Protein AF-A0A2Z6AJR2-F1 (afdb_monomer)

Radius of gyration: 16.43 Å; Cα contacts (8 Å, |Δi|>4): 212; chains: 1; bounding box: 36×35×49 Å

pLDDT: mean 73.87, std 18.94, range [30.7, 95.31]

Mean predicted aligned error: 10.28 Å

Secondary structure (DSSP, 8-state):
--HHHHHHHHHHHHHHTSTTS--EEEEE--TTS-HHHHHHHHHHHHT--EEEEEHHHH--SSTTHHHHHHHHHHHHHHHHTPEEEEE-THHHHHGGGT---THHHHHHHHHHHHHHH--S-EEEEES-SS-S-HHHHTT-SEEEE-----S--SS---------

Structure (mmCIF, N/CA/C/O backbone):
data_AF-A0A2Z6AJR2-F1
#
_entry.id   AF-A0A2Z6AJR2-F1
#
loop_
_atom_site.group_PDB
_atom_site.id
_atom_site.type_symbol
_atom_site.label_atom_id
_atom_site.label_alt_id
_atom_site.label_comp_id
_atom_site.label_asym_id
_atom_site.label_entity_id
_atom_site.label_seq_id
_atom_site.pdbx_PDB_ins_code
_atom_site.Cartn_x
_atom_site.Cartn_y
_atom_site.Cartn_z
_atom_site.occupancy
_atom_site.B_iso_or_equiv
_atom_site.auth_seq_id
_atom_site.auth_comp_id
_atom_site.auth_asym_id
_atom_site.auth_atom_id
_atom_site.pdbx_PDB_model_num
ATOM 1 N N . MET A 1 1 ? 1.714 4.380 29.163 1.00 38.84 1 MET A N 1
ATOM 2 C CA . MET A 1 1 ? 1.101 4.294 27.821 1.00 38.84 1 MET A CA 1
ATOM 3 C C . MET A 1 1 ? 1.910 5.236 26.947 1.00 38.84 1 MET A C 1
ATOM 5 O O . MET A 1 1 ? 1.979 6.413 27.267 1.00 38.84 1 MET A O 1
ATOM 9 N N . SER A 1 2 ? 2.724 4.691 26.041 1.00 32.66 2 SER A N 1
ATOM 10 C CA . SER A 1 2 ? 3.791 5.421 25.338 1.00 32.66 2 SER A CA 1
ATOM 11 C C . SER A 1 2 ? 3.238 6.471 24.375 1.00 32.66 2 SER A C 1
ATOM 13 O O . SER A 1 2 ? 2.212 6.237 23.756 1.00 32.66 2 SER A O 1
ATOM 15 N N . HIS A 1 3 ? 3.955 7.581 24.182 1.00 35.31 3 HIS A N 1
ATOM 16 C CA . HIS A 1 3 ? 3.585 8.666 23.258 1.00 35.31 3 HIS A CA 1
ATOM 17 C C . HIS A 1 3 ? 3.240 8.208 21.823 1.00 35.31 3 HIS A C 1
ATOM 19 O O . HIS A 1 3 ? 2.448 8.866 21.159 1.00 35.31 3 HIS A O 1
ATOM 25 N N . ALA A 1 4 ? 3.767 7.064 21.369 1.00 41.03 4 ALA A N 1
ATOM 26 C CA . ALA A 1 4 ? 3.423 6.467 20.077 1.00 41.03 4 ALA A CA 1
ATOM 27 C C . ALA A 1 4 ? 1.955 5.990 19.976 1.00 41.03 4 ALA A C 1
ATOM 29 O O . ALA A 1 4 ? 1.383 6.027 18.891 1.00 41.03 4 ALA A O 1
ATOM 30 N N . ASP A 1 5 ? 1.338 5.574 21.090 1.00 38.09 5 ASP A N 1
ATOM 31 C CA . ASP A 1 5 ? -0.076 5.159 21.138 1.00 38.09 5 ASP A CA 1
ATOM 32 C C . ASP A 1 5 ? -1.010 6.366 20.988 1.00 38.09 5 ASP A C 1
ATOM 34 O O . ASP A 1 5 ? -2.026 6.291 20.310 1.00 38.09 5 ASP A O 1
ATOM 38 N N . THR A 1 6 ? -0.651 7.506 21.586 1.00 43.31 6 THR A N 1
ATOM 39 C CA . THR A 1 6 ? -1.447 8.741 21.499 1.00 43.31 6 THR A CA 1
ATOM 40 C C . THR A 1 6 ? -1.429 9.331 20.088 1.00 43.31 6 THR A C 1
ATOM 42 O O . THR A 1 6 ? -2.447 9.843 19.628 1.00 43.31 6 THR A O 1
ATOM 45 N N . ASP A 1 7 ? -0.295 9.229 19.391 1.00 63.84 7 ASP A N 1
ATOM 46 C CA . ASP A 1 7 ? -0.159 9.665 17.997 1.00 63.84 7 ASP A CA 1
ATOM 47 C C . ASP A 1 7 ? -0.959 8.754 17.049 1.00 63.84 7 ASP A C 1
ATOM 49 O O . ASP A 1 7 ? -1.687 9.227 16.179 1.00 63.84 7 ASP A O 1
ATOM 53 N N . LEU A 1 8 ? -0.925 7.436 17.287 1.00 63.09 8 LEU A N 1
ATOM 54 C CA . LEU A 1 8 ? -1.751 6.475 16.557 1.00 63.09 8 LEU A CA 1
ATOM 55 C C . LEU A 1 8 ? -3.251 6.722 16.769 1.00 63.09 8 LEU A C 1
ATOM 57 O O . LEU A 1 8 ? -3.999 6.675 1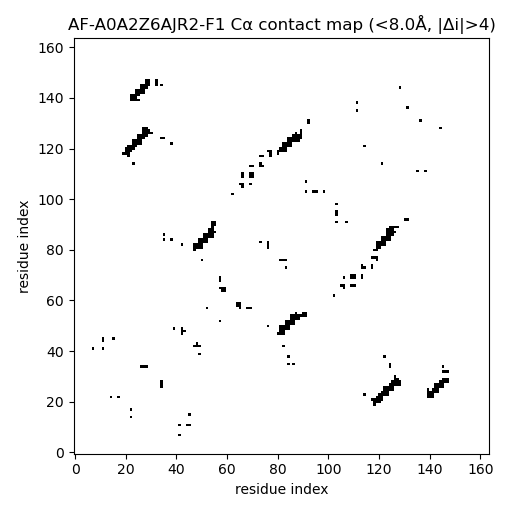5.798 1.00 63.09 8 LEU A O 1
ATOM 61 N N . GLU A 1 9 ? -3.692 6.979 18.001 1.00 63.09 9 GLU A N 1
ATOM 62 C CA . GLU A 1 9 ? -5.108 7.219 18.300 1.00 63.09 9 GLU A CA 1
ATOM 63 C C . GLU A 1 9 ? -5.603 8.490 17.596 1.00 63.09 9 GLU A C 1
ATOM 65 O O . GLU A 1 9 ? -6.628 8.475 16.916 1.00 63.09 9 GLU A O 1
ATOM 70 N N . ALA A 1 10 ? -4.823 9.574 17.660 1.00 68.50 10 ALA A N 1
ATOM 71 C CA . ALA A 1 10 ? -5.131 10.812 16.953 1.00 68.50 10 ALA A CA 1
ATOM 72 C C . ALA A 1 10 ? -5.122 10.628 15.425 1.00 68.50 10 ALA A C 1
ATOM 74 O O . ALA A 1 10 ? -5.982 11.172 14.730 1.00 68.50 10 ALA A O 1
ATOM 75 N N . LEU A 1 11 ? -4.176 9.851 14.887 1.00 71.19 11 LEU A N 1
ATOM 76 C CA . LEU A 1 11 ? -4.104 9.521 13.465 1.00 71.19 11 LEU A CA 1
ATOM 77 C C . LEU A 1 11 ? -5.323 8.713 13.019 1.00 71.19 11 LEU A C 1
ATOM 79 O O . LEU A 1 11 ? -5.973 9.086 12.045 1.00 71.19 11 LEU A O 1
ATOM 83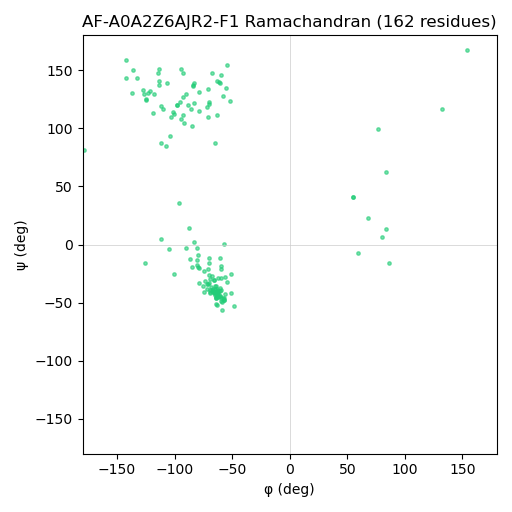 N N . ALA A 1 12 ? -5.642 7.636 13.738 1.00 68.75 12 ALA A N 1
ATOM 84 C CA . ALA A 1 12 ? -6.789 6.789 13.459 1.00 68.75 12 ALA A CA 1
ATOM 85 C C . ALA A 1 12 ? -8.067 7.627 13.479 1.00 68.75 12 ALA A C 1
ATOM 87 O O . ALA A 1 12 ? -8.808 7.619 12.508 1.00 68.75 12 ALA A O 1
ATOM 88 N N . GLN A 1 13 ? -8.261 8.457 14.505 1.00 68.75 13 GLN A N 1
ATOM 89 C CA . GLN A 1 13 ? -9.441 9.306 14.638 1.00 68.75 13 GLN A CA 1
ATOM 90 C C . GLN A 1 13 ? -9.554 10.359 13.522 1.00 68.75 13 GLN A C 1
ATOM 92 O O . GLN A 1 13 ? -10.650 10.622 13.029 1.00 68.75 13 GLN A O 1
ATOM 97 N N . ARG A 1 14 ? -8.431 10.922 13.052 1.00 68.62 14 ARG A N 1
ATOM 98 C CA . ARG A 1 14 ? -8.404 11.810 11.874 1.00 68.62 14 ARG A CA 1
ATOM 99 C C . ARG A 1 14 ? -8.760 11.078 10.583 1.00 68.62 14 ARG A C 1
ATOM 101 O O . ARG A 1 14 ? -9.447 11.651 9.742 1.00 68.62 14 ARG A O 1
ATOM 108 N N . LEU A 1 15 ? -8.299 9.840 10.431 1.00 70.81 15 LEU A N 1
ATOM 109 C CA . LEU A 1 15 ? -8.597 8.993 9.278 1.00 70.81 15 LEU A CA 1
ATOM 110 C C . LEU A 1 15 ? -10.056 8.516 9.278 1.00 70.81 15 LEU A C 1
ATOM 112 O O . LEU A 1 15 ? -10.661 8.448 8.212 1.00 70.81 15 LEU A O 1
ATOM 116 N N . SER A 1 16 ? -10.642 8.272 10.454 1.00 64.62 16 SER A N 1
ATOM 117 C CA . SER A 1 16 ? -12.057 7.912 10.624 1.00 64.62 16 SER A CA 1
ATOM 118 C C . SER A 1 16 ? -13.018 9.037 10.238 1.00 64.62 16 SER A C 1
ATOM 120 O O . SER A 1 16 ? -14.134 8.772 9.803 1.00 64.62 16 SER A O 1
ATOM 122 N N . CYS A 1 17 ? -12.604 10.295 10.413 1.00 57.19 17 CYS A N 1
ATOM 123 C CA . CYS A 1 17 ? -13.417 11.478 10.112 1.00 57.19 17 CYS A CA 1
ATOM 124 C C . CYS A 1 17 ? -13.237 11.996 8.674 1.00 57.19 17 CYS A C 1
ATOM 126 O O . CYS A 1 17 ? -13.886 12.975 8.300 1.00 57.19 17 CYS A O 1
ATOM 128 N N . ALA A 1 18 ? -12.347 11.391 7.878 1.00 58.50 18 ALA A N 1
ATOM 129 C CA . ALA A 1 18 ? -12.152 11.776 6.487 1.00 58.50 18 ALA A CA 1
ATOM 130 C C . ALA A 1 18 ? -13.390 11.366 5.665 1.00 58.50 18 ALA A C 1
ATOM 132 O O . ALA A 1 18 ? -13.766 10.191 5.668 1.00 58.50 18 ALA A O 1
ATOM 133 N N . PRO A 1 19 ? -14.051 12.315 4.981 1.00 47.84 19 PRO A N 1
ATOM 134 C CA . PRO A 1 19 ? -15.297 12.042 4.289 1.00 47.84 19 PRO A CA 1
ATOM 135 C C . PRO A 1 19 ? -15.005 11.166 3.061 1.00 47.84 19 PRO A C 1
ATOM 137 O O . PRO A 1 19 ? -14.409 11.619 2.092 1.00 47.84 19 PRO A O 1
ATOM 140 N N . GLU A 1 20 ? -15.437 9.906 3.126 1.00 49.94 20 GLU A N 1
ATOM 141 C CA . GLU A 1 20 ? -15.559 8.958 2.005 1.00 49.94 20 GLU A CA 1
ATOM 142 C C . GLU A 1 20 ? -14.283 8.183 1.586 1.00 49.94 20 GLU A C 1
ATOM 144 O O . GLU A 1 20 ? -13.809 8.233 0.456 1.00 49.94 20 GLU A O 1
ATOM 149 N N . HIS A 1 21 ? -13.779 7.381 2.535 1.00 56.53 21 HIS A N 1
ATOM 150 C CA . HIS A 1 21 ? -13.066 6.088 2.403 1.00 56.53 21 HIS A CA 1
ATOM 151 C C . HIS A 1 21 ? -11.756 5.964 1.597 1.00 56.53 21 HIS A C 1
ATOM 153 O O . HIS A 1 21 ? -11.123 4.918 1.694 1.00 56.53 21 HIS A O 1
ATOM 159 N N . GLY A 1 22 ? -11.277 6.975 0.874 1.00 70.06 22 GLY A N 1
ATOM 160 C CA . GLY A 1 22 ? -10.010 6.894 0.128 1.00 70.06 22 GLY A CA 1
ATOM 161 C C . GLY A 1 22 ? -8.881 7.716 0.750 1.00 70.06 22 GLY A C 1
ATOM 162 O O . GLY A 1 22 ? -8.650 8.847 0.330 1.00 70.06 22 GLY A O 1
ATOM 163 N N . TRP A 1 23 ? -8.150 7.178 1.730 1.00 84.50 23 TRP A N 1
ATOM 164 C CA . TRP A 1 23 ? -6.893 7.781 2.197 1.00 84.50 23 TRP A CA 1
ATOM 165 C C . TRP A 1 23 ? -5.708 6.874 1.896 1.00 84.50 23 TRP A C 1
ATOM 167 O O . TRP A 1 23 ? -5.820 5.649 1.909 1.00 84.50 23 TRP A O 1
ATOM 177 N N . SER A 1 24 ? -4.554 7.485 1.639 1.00 87.50 24 SER A N 1
ATOM 178 C CA . SER A 1 24 ? -3.315 6.766 1.355 1.00 87.50 24 SER A CA 1
ATOM 179 C C . SER A 1 24 ? -2.222 7.129 2.356 1.00 87.50 24 SER A C 1
ATOM 181 O O . SER A 1 24 ? -1.970 8.302 2.641 1.00 87.50 24 SER A O 1
ATOM 183 N N . LEU A 1 25 ? -1.557 6.111 2.893 1.00 88.38 25 LEU A N 1
ATOM 184 C CA . LEU A 1 25 ? -0.506 6.251 3.891 1.00 88.38 25 LEU A CA 1
ATOM 185 C C . LEU A 1 25 ? 0.772 5.562 3.416 1.00 88.38 25 LEU A C 1
ATOM 187 O O . LEU A 1 25 ? 0.787 4.371 3.113 1.00 88.38 25 LEU A O 1
ATOM 191 N N . LEU A 1 26 ? 1.868 6.311 3.393 1.00 87.81 26 LEU A N 1
ATOM 192 C CA . LEU A 1 26 ? 3.196 5.764 3.153 1.00 87.81 26 LEU A CA 1
ATOM 193 C C . LEU A 1 26 ? 3.924 5.549 4.481 1.00 87.81 26 LEU A C 1
ATOM 195 O O . LEU A 1 26 ? 4.194 6.509 5.205 1.00 87.81 26 LEU A O 1
ATOM 199 N N . LEU A 1 27 ? 4.297 4.303 4.763 1.00 88.38 27 LEU A N 1
ATOM 200 C CA . LEU A 1 27 ? 5.161 3.931 5.8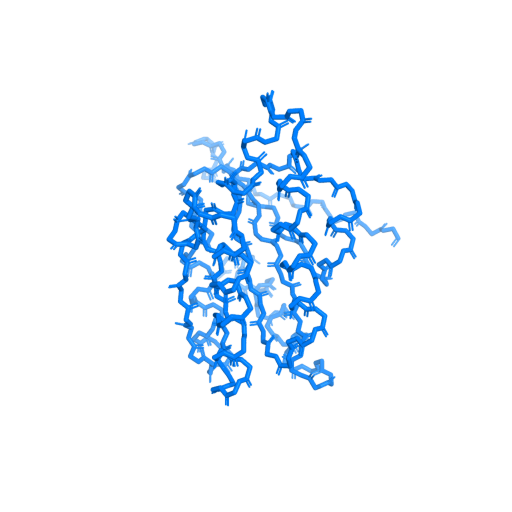80 1.00 88.38 27 LEU A CA 1
ATOM 201 C C . LEU A 1 27 ? 6.579 3.702 5.356 1.00 88.38 27 LEU A C 1
ATOM 203 O O . LEU A 1 27 ? 6.841 2.732 4.643 1.00 88.38 27 LEU A O 1
ATOM 207 N N . SER A 1 28 ? 7.515 4.568 5.723 1.00 86.12 28 SER A N 1
ATOM 208 C CA . SER A 1 28 ? 8.923 4.446 5.335 1.00 86.12 28 SER A CA 1
ATOM 209 C C . SER A 1 28 ? 9.799 4.165 6.553 1.00 86.12 28 SER A C 1
ATOM 211 O O . SER A 1 28 ? 9.448 4.535 7.665 1.00 86.12 28 SER A O 1
ATOM 213 N N . GLY A 1 29 ? 10.924 3.469 6.395 1.00 84.81 29 GLY A N 1
ATOM 214 C CA . GLY A 1 29 ? 11.866 3.244 7.501 1.00 84.81 29 GLY A CA 1
ATOM 215 C C . GLY A 1 29 ? 12.700 1.978 7.344 1.00 84.81 29 GLY A C 1
ATOM 216 O O . GLY A 1 29 ? 12.342 1.132 6.528 1.00 84.81 29 GLY A O 1
ATOM 217 N N . PRO A 1 30 ? 13.767 1.775 8.134 1.00 81.00 30 PRO A N 1
ATOM 218 C CA . PRO A 1 30 ? 14.598 0.572 8.056 1.00 81.00 30 PRO A CA 1
ATOM 219 C C . PRO A 1 30 ? 13.800 -0.732 8.196 1.00 81.00 30 PRO A C 1
ATOM 221 O O . PRO A 1 30 ? 12.721 -0.762 8.803 1.00 81.00 30 PRO A O 1
ATOM 224 N N . SER A 1 31 ? 14.326 -1.829 7.647 1.00 80.75 31 SER A N 1
ATOM 225 C CA . SER A 1 31 ? 13.728 -3.157 7.839 1.00 80.75 31 SER A CA 1
ATOM 226 C C . SER A 1 31 ? 13.683 -3.517 9.331 1.00 80.75 31 SER A C 1
ATOM 228 O O . SER A 1 31 ? 14.546 -3.106 10.104 1.00 80.75 31 SER A O 1
ATOM 230 N N . GLY A 1 32 ? 12.648 -4.246 9.755 1.00 78.56 32 GLY A N 1
ATOM 231 C CA . GLY A 1 32 ? 12.475 -4.650 11.157 1.00 78.56 32 GLY A CA 1
ATOM 232 C C . GLY A 1 32 ? 11.892 -3.587 12.101 1.00 78.56 32 GLY A C 1
ATOM 233 O O . GLY A 1 32 ? 11.790 -3.842 13.294 1.00 78.56 32 GLY A O 1
ATOM 234 N N . THR A 1 33 ? 11.455 -2.426 11.599 1.00 79.38 33 THR A N 1
ATOM 235 C CA . THR A 1 33 ? 10.812 -1.357 12.404 1.00 79.38 33 THR A CA 1
ATOM 236 C C . THR A 1 33 ? 9.309 -1.548 12.647 1.00 79.38 33 THR A C 1
ATOM 238 O O . THR A 1 33 ? 8.671 -0.707 13.270 1.00 79.38 33 THR A O 1
ATOM 241 N N . GLY A 1 34 ? 8.720 -2.648 12.165 1.00 84.69 34 GLY A N 1
ATOM 242 C CA . GLY A 1 34 ? 7.313 -2.974 12.419 1.00 84.69 34 GLY A CA 1
ATOM 243 C C . GLY A 1 34 ? 6.293 -2.306 11.490 1.00 84.69 34 GLY A C 1
ATOM 244 O O . GLY A 1 34 ? 5.107 -2.390 11.775 1.00 84.69 34 GLY A O 1
ATOM 245 N N . LYS A 1 35 ? 6.699 -1.708 10.360 1.00 88.19 35 LYS A N 1
ATOM 246 C CA . LYS A 1 35 ? 5.799 -1.040 9.387 1.00 88.19 35 LYS A CA 1
ATOM 247 C C . LYS A 1 35 ? 4.578 -1.883 8.994 1.00 88.19 35 LYS A C 1
ATOM 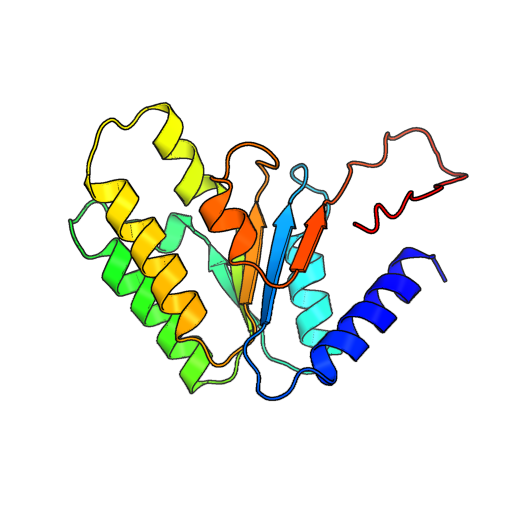249 O O . LYS A 1 35 ? 3.440 -1.447 9.133 1.00 88.19 35 LYS A O 1
ATOM 254 N N . SER A 1 36 ? 4.803 -3.122 8.563 1.00 89.50 36 SER A N 1
ATOM 255 C CA . SER A 1 36 ? 3.731 -4.030 8.134 1.00 89.50 36 SER A CA 1
ATOM 256 C C . SER A 1 36 ? 2.865 -4.505 9.309 1.00 89.50 36 SER A C 1
ATOM 258 O O . SER A 1 36 ? 1.701 -4.851 9.124 1.00 89.50 36 SER A O 1
ATOM 260 N N . ALA A 1 37 ? 3.411 -4.530 10.530 1.00 89.88 37 ALA A N 1
ATOM 261 C CA . ALA A 1 37 ? 2.642 -4.814 11.742 1.00 89.88 37 ALA A CA 1
ATOM 262 C C . ALA A 1 37 ? 1.775 -3.610 12.138 1.00 89.88 37 ALA A C 1
ATOM 264 O O . ALA A 1 37 ? 0.607 -3.787 12.468 1.00 89.88 37 ALA A O 1
ATOM 265 N N . TYR A 1 38 ? 2.314 -2.394 12.023 1.00 89.31 38 TYR A N 1
ATOM 266 C CA . TYR A 1 38 ? 1.594 -1.147 12.258 1.00 89.31 38 TYR A CA 1
ATOM 267 C C . TYR A 1 38 ? 0.406 -0.994 11.307 1.00 89.31 38 TYR A C 1
ATOM 269 O O . TYR A 1 38 ? -0.693 -0.701 11.757 1.00 89.31 38 TYR A O 1
ATOM 277 N N . ALA A 1 39 ? 0.588 -1.282 10.015 1.00 90.56 39 ALA A N 1
ATOM 278 C CA . ALA A 1 39 ? -0.499 -1.252 9.036 1.00 90.56 39 ALA A CA 1
ATOM 279 C C . ALA A 1 39 ? -1.660 -2.195 9.406 1.00 90.56 39 ALA A C 1
ATOM 281 O O . ALA A 1 39 ? -2.822 -1.795 9.387 1.00 90.56 39 ALA A O 1
ATOM 282 N N . ARG A 1 40 ? -1.345 -3.435 9.809 1.00 91.38 40 ARG A N 1
ATOM 283 C CA . ARG A 1 40 ? -2.355 -4.400 10.280 1.00 91.38 40 ARG A CA 1
ATOM 284 C C . ARG A 1 40 ? -3.024 -3.947 11.572 1.00 91.38 40 ARG A C 1
ATOM 286 O O . ARG A 1 40 ? -4.231 -4.097 11.723 1.00 91.38 40 ARG A O 1
ATOM 293 N N . HIS A 1 41 ? -2.243 -3.390 12.494 1.00 90.44 41 HIS A N 1
ATOM 294 C CA . HIS A 1 41 ? -2.766 -2.863 13.746 1.00 90.44 41 HIS A CA 1
ATOM 295 C C . HIS A 1 41 ? -3.722 -1.688 13.509 1.00 90.44 41 HIS A C 1
ATOM 297 O O . HIS A 1 41 ? -4.788 -1.645 14.116 1.00 90.44 41 HIS A O 1
ATOM 303 N N . LEU A 1 42 ? -3.389 -0.785 12.582 1.00 86.81 42 LEU A N 1
ATOM 304 C CA . LEU A 1 42 ? -4.252 0.323 12.182 1.00 86.81 42 LEU A CA 1
ATOM 305 C C . LEU A 1 42 ? -5.566 -0.182 11.569 1.00 86.81 42 LEU A C 1
ATOM 307 O O . LEU A 1 42 ? -6.625 0.285 11.974 1.00 86.81 42 LEU A O 1
ATOM 311 N N . GLY A 1 43 ? -5.521 -1.176 10.675 1.00 88.62 43 GLY A N 1
ATOM 312 C CA . GLY A 1 43 ? -6.737 -1.806 10.140 1.00 88.62 43 GLY A CA 1
ATOM 313 C C . GLY A 1 43 ? -7.630 -2.389 11.238 1.00 88.62 43 GLY A C 1
ATOM 314 O O . GLY A 1 43 ? -8.817 -2.078 11.301 1.00 88.62 43 GLY A O 1
ATOM 315 N N . ALA A 1 44 ? -7.043 -3.124 12.189 1.00 88.88 44 ALA A N 1
ATOM 316 C CA . ALA A 1 44 ? -7.776 -3.655 13.339 1.00 88.88 44 ALA A CA 1
ATOM 317 C C . ALA A 1 44 ? -8.408 -2.551 14.208 1.00 88.88 44 ALA A C 1
ATOM 319 O O . ALA A 1 44 ? -9.519 -2.724 14.704 1.00 88.88 44 ALA A O 1
ATOM 320 N N . ARG A 1 45 ? -7.731 -1.406 14.385 1.00 86.75 45 ARG A N 1
ATOM 321 C CA . ARG A 1 45 ? -8.280 -0.264 15.137 1.00 86.75 45 ARG A CA 1
ATOM 322 C C . ARG A 1 45 ? -9.396 0.467 14.416 1.00 86.75 45 ARG A C 1
ATOM 324 O O . ARG A 1 45 ? -10.325 0.922 15.072 1.00 86.75 45 ARG A O 1
ATOM 331 N N . LEU A 1 46 ? -9.320 0.545 13.096 1.00 85.69 46 LEU A N 1
ATOM 332 C CA . LEU A 1 46 ? -10.372 1.125 12.269 1.00 85.69 46 LEU A CA 1
ATOM 333 C C . LEU A 1 46 ? -11.528 0.144 12.011 1.00 85.69 46 LEU A C 1
ATOM 335 O O . LEU A 1 46 ? -12.510 0.537 11.392 1.00 85.69 46 LEU A O 1
ATOM 339 N N . ALA A 1 47 ? -11.427 -1.101 12.496 1.00 88.38 47 ALA A N 1
ATOM 340 C CA . ALA A 1 47 ? -12.356 -2.193 12.209 1.00 88.38 47 ALA A CA 1
ATOM 341 C C . ALA A 1 47 ? -12.529 -2.454 10.698 1.00 88.38 47 ALA A C 1
ATOM 343 O O . ALA A 1 47 ? -13.633 -2.706 10.222 1.00 88.38 47 ALA A O 1
ATOM 344 N N . ILE A 1 48 ? -11.421 -2.389 9.950 1.00 89.06 48 ILE A N 1
ATOM 345 C CA . ILE A 1 48 ? -11.362 -2.632 8.504 1.00 89.06 48 ILE A CA 1
ATOM 346 C C . ILE A 1 48 ? -10.459 -3.838 8.251 1.00 89.06 48 ILE A C 1
ATOM 348 O O . ILE A 1 48 ? -9.321 -3.884 8.730 1.00 89.06 48 ILE A O 1
ATOM 352 N N . ASP A 1 49 ? -10.949 -4.797 7.469 1.00 92.62 49 ASP A N 1
ATOM 353 C CA . ASP A 1 49 ? -10.156 -5.952 7.052 1.00 92.62 49 ASP A CA 1
ATOM 354 C C . ASP A 1 49 ? -8.963 -5.518 6.194 1.00 92.62 49 ASP A C 1
ATOM 356 O O . ASP A 1 49 ? -9.062 -4.610 5.368 1.00 92.62 49 ASP A O 1
ATOM 360 N N . VAL A 1 50 ? -7.816 -6.172 6.395 1.00 94.00 50 VAL A N 1
ATOM 361 C CA . VAL A 1 50 ? -6.558 -5.821 5.724 1.00 94.00 50 VAL A CA 1
ATOM 362 C C . VAL A 1 50 ? -6.180 -6.894 4.719 1.00 94.00 50 VAL A C 1
ATOM 364 O O . VAL A 1 50 ? -5.836 -8.017 5.093 1.00 94.00 50 VAL A O 1
ATOM 367 N N . GLU A 1 51 ? -6.149 -6.517 3.448 1.00 95.31 51 GLU A N 1
ATOM 368 C CA . GLU A 1 51 ? -5.610 -7.340 2.377 1.00 95.31 51 GLU A CA 1
ATOM 369 C C . GLU A 1 51 ? -4.143 -6.966 2.141 1.00 95.31 51 GLU A C 1
ATOM 371 O O . GLU A 1 51 ? -3.824 -5.889 1.640 1.00 95.31 51 GLU A O 1
ATOM 376 N N . ALA A 1 52 ? -3.227 -7.852 2.536 1.00 94.44 52 ALA A N 1
ATOM 377 C CA . ALA A 1 52 ? -1.796 -7.634 2.368 1.00 94.44 52 ALA A CA 1
ATOM 378 C C . ALA A 1 52 ? -1.285 -8.287 1.079 1.00 94.44 52 ALA A C 1
ATOM 380 O O . ALA A 1 52 ? -1.381 -9.502 0.914 1.00 94.44 52 ALA A O 1
ATOM 381 N N . VAL A 1 53 ? -0.675 -7.486 0.211 1.00 94.19 53 VAL A N 1
ATOM 382 C CA . VAL A 1 53 ? -0.059 -7.908 -1.049 1.00 94.19 53 VAL A CA 1
ATOM 383 C C . VAL A 1 53 ? 1.400 -7.471 -1.039 1.00 94.19 53 VAL A C 1
ATOM 385 O O . VAL A 1 53 ? 1.693 -6.312 -0.746 1.00 94.19 53 VAL A O 1
ATOM 388 N N . ARG A 1 54 ? 2.342 -8.367 -1.353 1.00 91.25 54 ARG A N 1
ATOM 389 C CA . ARG A 1 54 ? 3.742 -7.953 -1.512 1.00 91.25 54 ARG A CA 1
ATOM 390 C C . ARG A 1 54 ? 3.947 -7.413 -2.918 1.00 91.25 54 ARG A C 1
ATOM 392 O O . ARG A 1 54 ? 3.486 -8.013 -3.885 1.00 91.25 54 ARG A O 1
ATOM 399 N N . ALA A 1 55 ? 4.710 -6.335 -3.050 1.00 87.12 55 ALA A N 1
ATOM 400 C CA . ALA A 1 55 ? 5.036 -5.737 -4.343 1.00 87.12 55 ALA A CA 1
ATOM 401 C C . ALA A 1 55 ? 5.590 -6.755 -5.355 1.00 87.12 55 ALA A C 1
ATOM 403 O O . ALA A 1 55 ? 5.170 -6.784 -6.508 1.00 87.12 55 ALA A O 1
ATOM 404 N N . ARG A 1 56 ? 6.472 -7.655 -4.901 1.00 86.62 56 ARG A N 1
ATOM 405 C CA . ARG A 1 56 ? 7.047 -8.727 -5.728 1.00 86.62 56 ARG A CA 1
ATOM 406 C C . ARG A 1 56 ? 6.019 -9.699 -6.314 1.00 86.62 56 ARG A C 1
ATOM 408 O O . ARG A 1 56 ? 6.273 -10.254 -7.374 1.00 86.62 56 ARG A O 1
ATOM 415 N N . ASP A 1 57 ? 4.880 -9.901 -5.650 1.00 89.50 57 ASP A N 1
ATOM 416 C CA . ASP A 1 57 ? 3.847 -10.844 -6.099 1.00 89.50 57 ASP A CA 1
ATOM 417 C C . ASP A 1 57 ? 3.075 -10.277 -7.305 1.00 89.50 57 ASP A C 1
ATOM 419 O O . ASP A 1 57 ? 2.505 -11.008 -8.119 1.00 89.50 57 ASP A O 1
ATOM 423 N N . LEU A 1 58 ? 3.087 -8.950 -7.443 1.00 88.12 58 LEU A N 1
ATOM 424 C CA . LEU A 1 58 ? 2.468 -8.232 -8.550 1.00 88.12 58 LEU A CA 1
ATOM 425 C C . LEU A 1 58 ? 3.383 -8.144 -9.775 1.00 88.12 58 LEU A C 1
ATOM 427 O O . LEU A 1 58 ? 2.876 -7.936 -10.872 1.00 88.12 58 LEU A O 1
ATOM 431 N N . LEU A 1 59 ? 4.696 -8.336 -9.617 1.00 85.00 59 LEU A N 1
ATOM 432 C CA . LEU A 1 59 ? 5.650 -8.294 -10.723 1.00 85.00 59 LEU A CA 1
ATOM 433 C C . LEU A 1 59 ? 5.499 -9.522 -11.631 1.00 85.00 59 LEU A C 1
ATOM 435 O O . LEU A 1 59 ? 5.434 -10.667 -11.176 1.00 85.00 59 LEU A O 1
ATOM 439 N N . SER A 1 60 ? 5.483 -9.273 -12.937 1.00 83.69 60 SER A N 1
ATOM 440 C CA . SER A 1 60 ? 5.523 -10.292 -13.981 1.00 83.69 60 SER A CA 1
ATOM 441 C C . SER A 1 60 ? 6.558 -9.928 -15.053 1.00 83.69 60 SER A C 1
ATOM 443 O O . SER A 1 60 ? 6.678 -8.752 -15.403 1.00 83.69 60 SER A O 1
ATOM 445 N N . PRO A 1 61 ? 7.281 -10.917 -15.617 1.00 78.06 61 PRO A N 1
ATOM 446 C CA . PRO A 1 61 ? 8.152 -10.701 -16.773 1.00 78.06 61 PRO A CA 1
ATOM 447 C C . PRO A 1 61 ? 7.380 -10.421 -18.075 1.00 78.06 61 PRO A C 1
ATOM 449 O O . PRO A 1 61 ? 7.991 -10.041 -19.073 1.00 78.06 61 PRO A O 1
ATOM 452 N N . TYR A 1 62 ? 6.059 -10.624 -18.100 1.00 79.44 62 TYR A N 1
ATOM 453 C CA . TYR A 1 62 ? 5.226 -10.379 -19.275 1.00 79.44 62 TYR A CA 1
ATOM 454 C C . TYR A 1 62 ? 4.688 -8.943 -19.282 1.00 79.44 62 TYR A C 1
ATOM 456 O O . TYR A 1 62 ? 4.103 -8.469 -18.307 1.00 79.44 62 TYR A O 1
ATOM 464 N N . VAL A 1 63 ? 4.867 -8.256 -20.414 1.00 75.56 63 VAL A N 1
ATOM 465 C CA . VAL A 1 63 ? 4.429 -6.865 -20.612 1.00 75.56 63 VAL A CA 1
ATOM 466 C C . VAL A 1 63 ? 2.918 -6.740 -20.386 1.00 75.56 63 VAL A C 1
ATOM 468 O O . VAL A 1 63 ? 2.141 -7.472 -20.997 1.00 75.56 63 VAL A O 1
ATOM 471 N N . GLY A 1 64 ? 2.499 -5.799 -19.535 1.00 82.31 64 GLY A N 1
ATOM 472 C CA . GLY A 1 64 ? 1.090 -5.516 -19.244 1.00 82.31 64 GLY A CA 1
ATOM 473 C C . GLY A 1 64 ? 0.473 -6.377 -18.137 1.00 82.31 64 GLY A C 1
ATOM 474 O O . GLY A 1 64 ? -0.583 -6.027 -17.607 1.00 82.31 64 GLY A O 1
ATOM 475 N N . GLU A 1 65 ? 1.099 -7.496 -17.758 1.00 88.38 65 GLU A N 1
ATOM 476 C CA . GLU A 1 65 ? 0.549 -8.368 -16.716 1.00 88.38 65 GLU A CA 1
ATOM 477 C C . GLU A 1 65 ? 0.742 -7.768 -15.317 1.00 88.38 65 GLU A C 1
ATOM 479 O O . GLU A 1 65 ? -0.150 -7.874 -14.476 1.00 88.38 65 GLU A O 1
ATOM 484 N N . THR A 1 66 ? 1.864 -7.083 -15.076 1.00 88.44 66 THR A N 1
ATOM 485 C CA . THR A 1 66 ? 2.111 -6.360 -13.818 1.00 88.44 66 THR A CA 1
ATOM 486 C C . THR A 1 66 ? 1.044 -5.290 -13.589 1.00 88.44 66 THR A C 1
ATOM 488 O O . THR A 1 66 ? 0.429 -5.238 -12.524 1.00 88.44 66 THR A O 1
ATOM 491 N N . GLU A 1 67 ? 0.758 -4.473 -14.604 1.00 89.75 67 GLU A N 1
ATOM 492 C CA . GLU A 1 67 ? -0.283 -3.446 -14.563 1.00 89.75 67 GLU A CA 1
ATOM 493 C C . GLU A 1 67 ? -1.668 -4.057 -14.311 1.00 89.75 67 GLU A C 1
ATOM 495 O O . GLU A 1 67 ? -2.408 -3.582 -13.448 1.00 89.75 67 GLU A O 1
ATOM 500 N N . ALA A 1 68 ? -1.999 -5.156 -14.996 1.00 91.62 68 ALA A N 1
ATOM 501 C CA . ALA A 1 68 ? -3.261 -5.862 -14.791 1.00 91.62 68 ALA A CA 1
ATOM 502 C C . ALA A 1 68 ? -3.399 -6.411 -13.360 1.00 91.62 68 ALA A C 1
ATOM 504 O O . ALA A 1 68 ? -4.473 -6.310 -12.762 1.00 91.62 68 ALA A O 1
ATOM 505 N N . ARG A 1 69 ? -2.321 -6.959 -12.783 1.00 94.00 69 ARG A N 1
ATOM 506 C CA . ARG A 1 69 ? -2.302 -7.456 -11.397 1.00 94.00 69 ARG A CA 1
ATOM 507 C C . ARG A 1 69 ? -2.470 -6.328 -10.383 1.00 94.00 69 ARG A C 1
ATOM 509 O O . ARG A 1 69 ? -3.233 -6.496 -9.432 1.00 94.00 69 ARG A O 1
ATOM 516 N N . ILE A 1 70 ? -1.809 -5.186 -10.594 1.00 91.88 70 ILE A N 1
ATOM 517 C CA . ILE A 1 70 ? -1.980 -3.982 -9.764 1.00 91.88 70 ILE A CA 1
ATOM 518 C C . ILE A 1 70 ? -3.447 -3.547 -9.804 1.00 91.88 70 ILE A C 1
ATOM 520 O O . ILE A 1 70 ? -4.104 -3.509 -8.765 1.00 91.88 70 ILE A O 1
ATOM 524 N N . SER A 1 71 ? -3.986 -3.310 -11.000 1.00 92.94 71 SER A N 1
ATOM 525 C CA . SER A 1 71 ? -5.371 -2.871 -11.182 1.00 92.94 71 SER A CA 1
ATOM 526 C C . SER A 1 71 ? -6.372 -3.837 -10.532 1.00 92.94 71 SER A C 1
ATOM 528 O O . SER A 1 71 ? -7.286 -3.422 -9.818 1.00 92.94 71 SER A O 1
ATOM 530 N N . ALA A 1 72 ? -6.162 -5.149 -10.691 1.00 94.06 72 ALA A N 1
ATOM 531 C CA . ALA A 1 72 ? -7.011 -6.174 -10.094 1.00 94.06 72 ALA A CA 1
ATOM 532 C C . ALA A 1 72 ? -6.972 -6.178 -8.557 1.00 94.06 72 ALA A C 1
ATOM 534 O O . ALA A 1 72 ? -8.026 -6.322 -7.937 1.00 94.06 72 ALA A O 1
ATOM 535 N N . ALA A 1 73 ? -5.796 -6.009 -7.942 1.00 94.00 73 ALA A N 1
ATOM 536 C CA . ALA A 1 73 ? -5.659 -5.954 -6.485 1.00 94.00 73 ALA A CA 1
ATOM 537 C C . ALA A 1 73 ? -6.380 -4.732 -5.895 1.00 94.00 73 ALA A C 1
ATOM 539 O O . ALA A 1 73 ? -7.158 -4.863 -4.949 1.00 94.00 73 ALA A O 1
ATOM 540 N N . PHE A 1 74 ? -6.190 -3.557 -6.504 1.00 93.62 74 PHE A N 1
ATOM 541 C CA . PHE A 1 74 ? -6.868 -2.328 -6.090 1.00 93.62 74 PHE A CA 1
ATOM 542 C C . PHE A 1 74 ? -8.383 -2.426 -6.272 1.00 93.62 74 PHE A C 1
ATOM 544 O O . PHE A 1 74 ? -9.132 -2.110 -5.349 1.00 93.62 74 PHE A O 1
ATOM 551 N N . ARG A 1 75 ? -8.845 -2.921 -7.426 1.00 92.56 75 ARG A N 1
ATOM 552 C CA . ARG A 1 75 ? -10.274 -3.121 -7.687 1.00 92.56 75 ARG A CA 1
ATOM 553 C C . ARG A 1 75 ? -10.901 -4.077 -6.674 1.00 92.56 75 ARG A C 1
ATOM 555 O O . ARG A 1 75 ? -11.947 -3.755 -6.126 1.00 92.56 75 ARG A O 1
ATOM 562 N N . ARG A 1 76 ? -10.249 -5.211 -6.386 1.00 93.69 76 ARG A N 1
ATOM 563 C CA . ARG A 1 76 ? -10.725 -6.186 -5.393 1.00 93.69 76 ARG A CA 1
ATOM 564 C C . ARG A 1 76 ? -10.902 -5.546 -4.015 1.00 93.69 76 ARG A C 1
ATOM 566 O O . ARG A 1 76 ? -11.957 -5.712 -3.415 1.00 93.69 76 ARG A O 1
ATOM 573 N N . CYS A 1 77 ? -9.913 -4.784 -3.548 1.00 92.56 77 CYS A N 1
ATOM 574 C CA . CYS A 1 77 ? -10.005 -4.096 -2.259 1.00 92.56 77 CYS A CA 1
ATOM 575 C C . CYS A 1 77 ? -11.076 -3.000 -2.252 1.00 92.56 77 CYS A C 1
ATOM 577 O O . CYS A 1 77 ? -11.815 -2.870 -1.281 1.00 92.56 77 CYS A O 1
ATOM 579 N N . GLY A 1 78 ? -11.196 -2.238 -3.343 1.00 89.81 78 GLY A N 1
ATOM 580 C CA . GLY A 1 78 ? -12.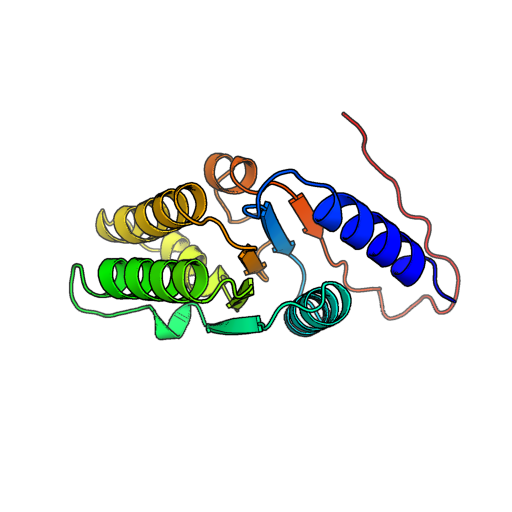228 -1.212 -3.491 1.00 89.81 78 GLY A CA 1
ATOM 581 C C . GLY A 1 78 ? -13.647 -1.786 -3.487 1.00 89.81 78 GLY A C 1
ATOM 582 O O . GLY A 1 78 ? -14.532 -1.211 -2.862 1.00 89.81 78 GLY A O 1
ATOM 583 N N . GLU A 1 79 ? -13.860 -2.931 -4.140 1.00 90.94 79 GLU A N 1
ATOM 584 C CA . GLU A 1 79 ? -15.143 -3.649 -4.149 1.00 90.94 79 GLU A CA 1
ATOM 585 C C . GLU A 1 79 ? -15.467 -4.269 -2.784 1.00 90.94 79 GLU A C 1
ATOM 587 O O . GLU A 1 79 ? -16.619 -4.241 -2.355 1.00 90.94 79 GLU A O 1
ATOM 592 N N . ALA A 1 80 ? -14.461 -4.812 -2.095 1.00 90.44 80 ALA A N 1
ATOM 593 C CA . ALA A 1 80 ? -14.624 -5.431 -0.782 1.00 90.44 80 ALA A CA 1
ATOM 594 C C . ALA A 1 80 ? -14.664 -4.416 0.378 1.00 90.44 80 ALA A C 1
ATOM 596 O O . ALA A 1 80 ? -15.032 -4.782 1.492 1.00 90.44 80 ALA A O 1
ATOM 597 N N . GLY A 1 81 ? -14.283 -3.156 0.141 1.00 89.06 81 GLY A N 1
ATOM 598 C CA . GLY A 1 81 ? -14.156 -2.134 1.185 1.00 89.06 81 GLY A CA 1
ATOM 599 C C . GLY A 1 81 ? -13.007 -2.401 2.165 1.00 89.06 81 GLY A C 1
ATOM 600 O O . GLY A 1 81 ? -13.042 -1.928 3.299 1.00 89.06 81 GLY A O 1
ATOM 601 N N . THR A 1 82 ? -12.002 -3.174 1.752 1.00 92.12 82 THR A N 1
ATOM 602 C CA . THR A 1 82 ? -10.878 -3.584 2.601 1.00 92.12 82 THR A CA 1
ATOM 603 C C . THR A 1 82 ? -9.688 -2.649 2.444 1.00 92.12 82 THR A C 1
ATOM 605 O O . THR A 1 82 ? -9.441 -2.093 1.372 1.00 92.12 82 THR A O 1
ATOM 608 N N . LEU A 1 83 ? -8.895 -2.517 3.504 1.00 92.81 83 LEU A N 1
ATOM 609 C CA . LEU A 1 83 ? -7.633 -1.794 3.466 1.00 92.81 83 LEU A CA 1
ATOM 610 C C . LEU A 1 83 ? -6.622 -2.585 2.637 1.00 92.81 83 LEU A C 1
ATOM 612 O O . LEU A 1 83 ? -6.271 -3.712 2.990 1.00 92.81 83 LEU A O 1
ATOM 616 N N . LEU A 1 84 ? -6.107 -1.976 1.571 1.00 94.81 84 LEU A N 1
ATOM 617 C CA . LEU A 1 84 ? -5.027 -2.553 0.778 1.00 94.81 84 LEU A CA 1
ATOM 618 C C . LEU A 1 84 ? -3.678 -2.195 1.407 1.00 94.81 84 LEU A C 1
ATOM 620 O O . LEU A 1 84 ? -3.295 -1.027 1.460 1.00 94.81 84 LEU A O 1
ATOM 624 N N . LEU A 1 85 ? -2.938 -3.206 1.853 1.00 95.00 85 LEU A N 1
ATOM 625 C CA . LEU A 1 85 ? -1.560 -3.078 2.314 1.00 95.00 85 LEU A CA 1
ATOM 626 C C . LEU A 1 85 ? -0.606 -3.586 1.232 1.00 95.00 85 LEU A C 1
ATOM 628 O O . LEU A 1 85 ? -0.497 -4.789 1.012 1.00 95.00 85 LEU A O 1
ATOM 632 N N . LEU A 1 86 ? 0.137 -2.673 0.613 1.00 93.19 86 LEU A N 1
ATOM 633 C CA . LEU A 1 86 ? 1.230 -2.987 -0.294 1.00 93.19 86 LEU A CA 1
ATOM 634 C C . LEU A 1 86 ? 2.559 -3.047 0.467 1.00 93.19 86 LEU A C 1
ATOM 636 O O . LEU A 1 86 ? 3.123 -2.020 0.850 1.00 93.19 86 LEU A O 1
ATOM 640 N N . ASP A 1 87 ? 3.056 -4.256 0.699 1.00 90.69 87 ASP A N 1
ATOM 641 C CA . ASP A 1 87 ? 4.279 -4.497 1.464 1.00 90.69 87 ASP A CA 1
ATOM 642 C C . ASP A 1 87 ? 5.514 -4.569 0.552 1.00 90.69 87 ASP A C 1
ATOM 644 O O . ASP A 1 87 ? 5.428 -5.044 -0.583 1.00 90.69 87 ASP A O 1
ATOM 648 N N . GLU A 1 88 ? 6.673 -4.135 1.055 1.00 87.06 88 GLU A N 1
ATOM 649 C CA . GLU A 1 88 ? 7.952 -4.142 0.319 1.00 87.06 88 GLU A CA 1
ATOM 650 C C . GLU A 1 88 ? 7.877 -3.395 -1.028 1.00 87.06 88 GLU A C 1
ATOM 652 O O . GLU A 1 88 ? 8.445 -3.832 -2.035 1.00 87.06 88 GLU A O 1
ATOM 657 N N . ALA A 1 89 ? 7.187 -2.246 -1.063 1.00 84.12 89 ALA A N 1
ATOM 658 C CA . ALA A 1 89 ? 7.041 -1.416 -2.263 1.00 84.12 89 ALA A CA 1
ATOM 659 C C . ALA A 1 89 ? 8.386 -0.908 -2.812 1.00 84.12 89 ALA A C 1
ATOM 661 O O . ALA A 1 89 ? 8.454 -0.442 -3.948 1.00 84.12 89 ALA A O 1
ATOM 662 N N . ASP A 1 90 ? 9.477 -1.058 -2.053 1.00 77.94 90 ASP A N 1
ATOM 663 C CA . ASP A 1 90 ? 10.828 -0.896 -2.570 1.00 77.94 90 ASP A CA 1
ATOM 664 C C . ASP A 1 90 ? 11.121 -1.803 -3.768 1.00 77.94 90 ASP A C 1
ATOM 666 O O . ASP A 1 90 ? 11.864 -1.368 -4.634 1.00 77.94 90 ASP A O 1
ATOM 670 N N . SER A 1 91 ? 10.488 -2.972 -3.913 1.00 73.75 91 SER A N 1
ATOM 671 C CA . SER A 1 91 ? 10.669 -3.830 -5.099 1.00 73.75 91 SER A CA 1
ATOM 672 C C . SER A 1 91 ? 10.204 -3.161 -6.401 1.00 73.75 91 SER A C 1
ATOM 674 O O . SER A 1 91 ? 10.777 -3.421 -7.452 1.00 73.75 91 SER A O 1
ATOM 676 N N . PHE A 1 92 ? 9.226 -2.248 -6.340 1.00 70.62 92 PHE A N 1
ATOM 677 C CA . PHE A 1 92 ? 8.837 -1.415 -7.488 1.00 70.62 92 PHE A CA 1
ATOM 678 C C . PHE A 1 92 ? 9.789 -0.235 -7.727 1.00 70.62 92 PHE A C 1
ATOM 680 O O . PHE A 1 92 ? 9.799 0.347 -8.809 1.00 70.62 92 PHE A O 1
ATOM 687 N N . LEU A 1 93 ? 10.559 0.162 -6.708 1.00 60.34 93 LEU A N 1
ATOM 688 C CA . LEU A 1 93 ? 11.452 1.324 -6.739 1.00 60.34 93 LEU A CA 1
ATOM 689 C C . LEU A 1 93 ? 12.923 0.952 -6.975 1.00 60.34 93 LEU A C 1
ATOM 691 O O . LEU A 1 93 ? 13.683 1.798 -7.437 1.00 60.34 93 LEU A O 1
ATOM 695 N N . PHE A 1 94 ? 13.350 -0.262 -6.621 1.00 52.00 94 PHE A N 1
ATOM 696 C CA . PHE A 1 94 ? 14.753 -0.684 -6.644 1.00 52.00 94 PHE A CA 1
ATOM 697 C C . PHE A 1 94 ? 15.262 -0.918 -8.068 1.00 52.00 94 PHE A C 1
ATOM 699 O O . PHE A 1 94 ? 16.428 -0.636 -8.338 1.00 52.00 94 PHE A O 1
ATOM 706 N N . ASP A 1 95 ? 14.389 -1.355 -8.978 1.00 52.19 95 ASP A N 1
ATOM 707 C CA . ASP A 1 95 ? 14.756 -1.623 -10.376 1.00 52.19 95 ASP A CA 1
ATOM 708 C C . ASP A 1 95 ? 15.040 -0.322 -11.171 1.00 52.19 95 ASP A C 1
ATOM 710 O O . ASP A 1 95 ? 15.919 -0.264 -12.035 1.00 52.19 95 ASP A O 1
ATOM 714 N N . ARG A 1 96 ? 14.512 0.816 -10.683 1.00 50.31 96 ARG A N 1
ATOM 71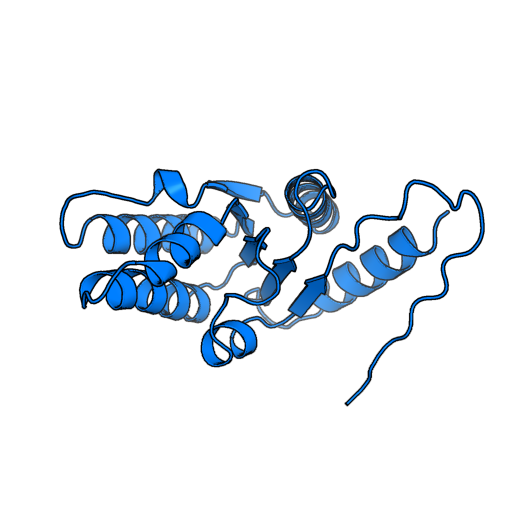5 C CA . ARG A 1 96 ? 14.813 2.166 -11.200 1.00 50.31 96 ARG A CA 1
ATOM 716 C C . ARG A 1 96 ? 16.289 2.568 -11.139 1.00 50.31 96 ARG A C 1
ATOM 718 O O . ARG A 1 96 ? 16.679 3.513 -11.819 1.00 50.31 96 ARG A O 1
ATOM 725 N N . GLN A 1 97 ? 17.117 1.939 -10.295 1.00 47.38 97 GLN A N 1
ATO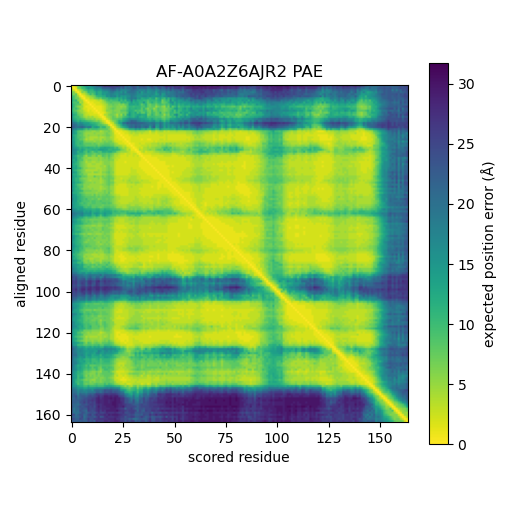M 726 C CA . GLN A 1 97 ? 18.545 2.294 -10.224 1.00 47.38 97 GLN A CA 1
ATOM 727 C C . GLN A 1 97 ? 19.385 1.683 -11.352 1.00 47.38 97 GLN A C 1
ATOM 729 O O . GLN A 1 97 ? 20.541 2.074 -11.504 1.00 47.38 97 GLN A O 1
ATOM 734 N N . GLY A 1 98 ? 18.819 0.768 -12.145 1.00 47.19 98 GLY A N 1
ATOM 735 C CA . GLY A 1 98 ? 19.488 0.155 -13.296 1.00 47.19 98 GLY A CA 1
ATOM 736 C C . GLY A 1 98 ? 18.729 0.269 -14.618 1.00 47.19 98 GLY A C 1
ATOM 737 O O . GLY A 1 98 ? 19.327 0.072 -15.676 1.00 47.19 98 GLY A O 1
ATOM 738 N N . ALA A 1 99 ? 17.438 0.596 -14.598 1.00 45.75 99 ALA A N 1
ATOM 739 C CA . ALA A 1 99 ? 16.599 0.487 -15.778 1.00 45.75 99 ALA A CA 1
ATOM 740 C C . ALA A 1 99 ? 16.419 1.813 -16.535 1.00 45.75 99 ALA A C 1
ATOM 742 O O . ALA A 1 99 ? 15.901 2.820 -16.064 1.00 45.75 99 ALA A O 1
ATOM 743 N N . THR A 1 100 ? 16.852 1.776 -17.793 1.00 45.53 100 THR A N 1
ATOM 744 C CA . THR A 1 100 ? 16.709 2.833 -18.807 1.00 45.53 100 THR A CA 1
ATOM 745 C C . THR A 1 100 ? 15.373 2.712 -19.571 1.00 45.53 100 THR A C 1
ATOM 747 O O . THR A 1 100 ? 15.218 3.263 -20.657 1.00 45.53 100 THR A O 1
ATOM 750 N N . LEU A 1 101 ? 14.411 1.923 -19.075 1.00 51.91 101 LEU A N 1
ATOM 751 C CA . LEU A 1 101 ? 13.344 1.353 -19.903 1.00 51.91 101 LEU A CA 1
ATOM 752 C C . LEU A 1 101 ? 11.936 1.886 -19.571 1.00 51.91 101 LEU A C 1
ATOM 754 O O . LEU A 1 101 ? 11.534 2.032 -18.423 1.00 51.91 101 LEU A O 1
ATOM 758 N N . SER A 1 102 ? 11.146 2.108 -20.626 1.00 55.81 102 SER A N 1
ATOM 759 C CA . SER A 1 102 ? 9.782 2.668 -20.609 1.00 55.81 102 SER A CA 1
ATOM 760 C C . SER A 1 102 ? 8.739 1.868 -19.806 1.00 55.81 102 SER A C 1
ATOM 762 O O . SER A 1 102 ? 7.678 2.413 -19.499 1.00 55.81 102 SER A O 1
ATOM 764 N N . TRP A 1 103 ? 8.985 0.590 -19.499 1.00 50.53 103 TRP A N 1
ATOM 765 C CA . TRP A 1 103 ? 7.993 -0.316 -18.900 1.00 50.53 103 TRP A CA 1
ATOM 766 C C . TRP A 1 103 ? 7.820 -0.104 -17.388 1.00 50.53 103 TRP A C 1
ATOM 768 O O . TRP A 1 103 ? 6.706 -0.167 -16.877 1.00 50.53 103 TRP A O 1
ATOM 778 N N . GLU A 1 104 ? 8.878 0.275 -16.672 1.00 60.72 104 GLU A N 1
ATOM 779 C CA . GLU A 1 104 ? 8.816 0.567 -15.231 1.00 60.72 104 GLU A CA 1
ATOM 780 C C . GLU A 1 104 ? 8.003 1.821 -14.903 1.00 60.72 104 GLU A C 1
ATOM 782 O O . GLU A 1 104 ? 7.419 1.963 -13.826 1.00 60.72 104 GLU A O 1
ATOM 787 N N . SER A 1 105 ? 7.948 2.753 -15.854 1.00 67.31 105 SER A N 1
ATOM 788 C CA . SER A 1 105 ? 7.085 3.926 -15.739 1.00 67.31 105 SER A CA 1
ATOM 789 C C . SER A 1 105 ? 5.607 3.538 -15.841 1.00 67.31 105 SER A C 1
ATOM 791 O O . SER A 1 105 ? 4.768 4.176 -15.209 1.00 67.31 105 SER A O 1
ATOM 793 N N . GLY A 1 106 ? 5.286 2.469 -16.579 1.00 76.88 106 GLY A N 1
ATOM 794 C CA . GLY A 1 106 ? 3.929 1.941 -16.735 1.00 76.88 106 GLY A CA 1
ATOM 795 C C . GLY A 1 106 ? 3.341 1.440 -15.417 1.00 76.88 106 GLY A C 1
ATOM 796 O O . GLY A 1 106 ? 2.288 1.921 -15.002 1.00 76.88 106 GLY A O 1
ATOM 797 N N . MET A 1 107 ? 4.063 0.568 -14.706 1.00 80.25 107 MET A N 1
ATOM 798 C CA . MET A 1 107 ? 3.601 -0.003 -13.431 1.00 80.25 107 MET A CA 1
ATOM 799 C C . MET A 1 107 ? 3.393 1.049 -12.331 1.00 80.25 107 MET A C 1
ATOM 801 O O . MET A 1 107 ? 2.390 1.009 -11.621 1.00 80.25 107 MET A O 1
ATOM 805 N N . VAL A 1 108 ? 4.295 2.032 -12.203 1.00 79.00 108 VAL A N 1
ATOM 806 C CA . VAL A 1 108 ? 4.159 3.095 -11.191 1.00 79.00 108 VAL A CA 1
ATOM 807 C C . VAL A 1 108 ? 2.992 4.017 -11.534 1.00 79.00 108 VAL A C 1
ATOM 809 O O . VAL A 1 108 ? 2.215 4.378 -10.651 1.00 79.00 108 VAL A O 1
ATOM 812 N N . ASN A 1 109 ? 2.829 4.366 -12.812 1.00 82.69 109 ASN A N 1
ATOM 813 C CA . ASN A 1 109 ? 1.683 5.152 -13.257 1.00 82.69 109 ASN A CA 1
ATOM 814 C C . ASN A 1 109 ? 0.367 4.400 -13.038 1.00 82.69 109 ASN A C 1
ATOM 816 O O . ASN A 1 109 ? -0.620 5.011 -12.637 1.00 82.69 109 ASN A O 1
ATOM 820 N N . GLU A 1 110 ? 0.340 3.085 -13.260 1.00 88.44 110 GLU A N 1
ATOM 821 C CA . GLU A 1 110 ? -0.834 2.264 -12.969 1.00 88.44 110 GLU A CA 1
ATOM 822 C C . GLU A 1 110 ? -1.156 2.224 -11.477 1.00 88.44 110 GLU A C 1
ATOM 824 O O . GLU A 1 110 ? -2.314 2.406 -11.107 1.00 88.44 110 GLU A O 1
ATOM 829 N N . MET A 1 111 ? -0.146 2.074 -10.616 1.00 86.75 111 MET A N 1
ATOM 830 C CA . MET A 1 111 ? -0.329 2.151 -9.166 1.00 86.75 111 MET A CA 1
ATOM 831 C C . MET A 1 111 ? -0.915 3.505 -8.756 1.00 86.75 111 MET A C 1
ATOM 833 O O . MET A 1 111 ? -1.911 3.542 -8.044 1.00 86.75 111 MET A O 1
ATOM 837 N N . LEU A 1 112 ? -0.348 4.616 -9.237 1.00 84.12 112 LEU A N 1
ATOM 838 C CA . LEU A 1 112 ? -0.832 5.960 -8.905 1.00 84.12 112 LEU A CA 1
ATOM 839 C C . LEU A 1 112 ? -2.264 6.203 -9.402 1.00 84.12 112 LEU A C 1
ATOM 841 O O . LEU A 1 112 ? -3.074 6.757 -8.664 1.00 84.12 112 LEU A O 1
ATOM 845 N N . ARG A 1 113 ? -2.598 5.757 -10.620 1.00 88.06 113 ARG A N 1
ATOM 846 C CA . ARG A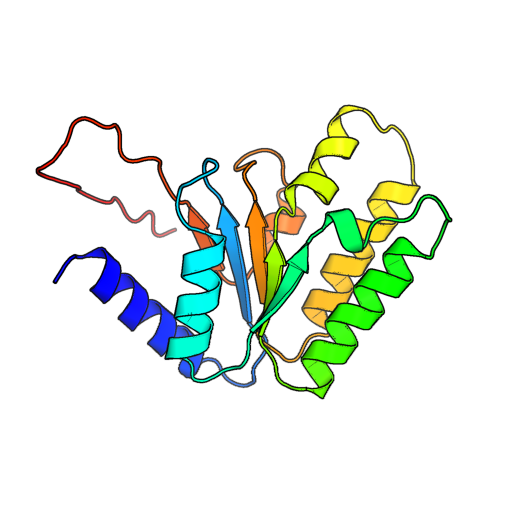 1 113 ? -3.972 5.823 -11.149 1.00 88.06 113 ARG A CA 1
ATOM 847 C C . ARG A 1 113 ? -4.936 4.971 -10.327 1.00 88.06 113 ARG A C 1
ATOM 849 O O . ARG A 1 113 ? -6.029 5.422 -10.001 1.00 88.06 113 ARG A O 1
ATOM 856 N N . SER A 1 114 ? -4.521 3.762 -9.959 1.00 89.75 114 SER A N 1
ATOM 857 C CA . SER A 1 114 ? -5.324 2.860 -9.132 1.00 89.75 114 SER A CA 1
ATOM 858 C C . SER A 1 114 ? -5.552 3.433 -7.732 1.00 89.75 114 SER A C 1
ATOM 860 O O . SER A 1 114 ? -6.660 3.334 -7.218 1.00 89.75 114 SER A O 1
ATOM 862 N N . MET A 1 115 ? -4.550 4.095 -7.144 1.00 86.88 115 MET A N 1
ATOM 863 C CA . MET A 1 115 ? -4.680 4.811 -5.869 1.00 86.88 115 MET A CA 1
ATOM 864 C C . MET A 1 115 ? -5.714 5.941 -5.937 1.00 86.88 115 MET A C 1
ATOM 866 O O . MET A 1 115 ? -6.469 6.114 -4.989 1.00 86.88 115 MET A O 1
ATOM 870 N N . GLU A 1 116 ? -5.769 6.696 -7.037 1.00 83.88 116 GLU A N 1
ATOM 871 C CA . GLU A 1 116 ? -6.755 7.776 -7.216 1.00 83.88 116 GLU A CA 1
ATOM 872 C C . GLU A 1 116 ? -8.182 7.256 -7.399 1.00 83.88 116 GLU A C 1
ATOM 874 O O . GLU A 1 116 ? -9.140 7.897 -6.970 1.00 83.88 116 GLU A O 1
ATOM 879 N N . ALA A 1 117 ? -8.332 6.095 -8.036 1.00 85.75 117 ALA A N 1
ATOM 880 C CA . ALA A 1 117 ? -9.629 5.457 -8.231 1.00 85.75 117 ALA A CA 1
ATOM 881 C C . ALA A 1 117 ? -10.120 4.696 -6.986 1.00 85.75 117 ALA A C 1
ATOM 883 O O . ALA A 1 117 ? -11.313 4.396 -6.879 1.00 85.75 117 ALA A O 1
ATOM 884 N N . LEU A 1 118 ? -9.217 4.359 -6.061 1.00 85.06 118 LEU A N 1
ATOM 885 C CA . LEU A 1 118 ? -9.520 3.537 -4.900 1.00 85.06 118 LEU A CA 1
ATOM 886 C C . LEU A 1 118 ? -10.365 4.307 -3.883 1.00 85.06 118 LEU A C 1
ATOM 888 O O . LEU A 1 118 ? -9.932 5.288 -3.285 1.00 85.06 118 LEU A O 1
ATOM 892 N N . ARG A 1 119 ? -11.568 3.794 -3.626 1.00 83.94 119 ARG A N 1
ATOM 893 C CA . ARG A 1 119 ? -12.476 4.289 -2.579 1.00 83.94 119 ARG A CA 1
ATOM 894 C C . ARG A 1 119 ? -12.352 3.484 -1.283 1.00 83.94 119 ARG A C 1
ATOM 896 O O . ARG A 1 119 ? -13.348 3.216 -0.621 1.00 83.94 119 ARG A O 1
ATOM 903 N N . ALA A 1 120 ? -11.135 3.053 -0.973 1.00 88.12 120 ALA A N 1
ATOM 904 C CA . ALA A 1 120 ? -10.790 2.283 0.213 1.00 88.12 120 ALA A CA 1
ATOM 905 C C . ALA A 1 120 ? -9.414 2.726 0.747 1.00 88.12 120 ALA A C 1
ATOM 907 O O . ALA A 1 120 ? -8.613 3.291 -0.008 1.00 88.12 120 ALA A O 1
ATOM 908 N N . PRO A 1 121 ? -9.109 2.473 2.030 1.00 90.81 121 PRO A N 1
ATOM 909 C CA . PRO A 1 121 ? -7.809 2.794 2.595 1.00 90.81 121 PRO A CA 1
ATOM 910 C C . PRO A 1 121 ? -6.654 2.070 1.904 1.00 90.81 121 PRO A C 1
ATOM 912 O O . PRO A 1 121 ? -6.725 0.872 1.629 1.00 90.81 121 PRO A O 1
ATOM 915 N N . PHE A 1 122 ? -5.551 2.783 1.697 1.00 92.38 122 PHE A N 1
ATOM 916 C CA . PHE A 1 122 ? -4.331 2.235 1.117 1.00 92.38 122 PHE A CA 1
ATOM 917 C C . PHE A 1 122 ? -3.119 2.522 1.995 1.00 92.38 122 PHE A C 1
ATOM 919 O O . PHE A 1 122 ? -2.886 3.659 2.406 1.00 92.38 122 PHE A O 1
ATOM 926 N N . ILE A 1 123 ? -2.300 1.503 2.241 1.00 92.50 123 ILE A N 1
ATOM 927 C CA . ILE A 1 123 ? -1.022 1.638 2.936 1.00 92.50 123 ILE A CA 1
ATOM 928 C C . ILE A 1 123 ? 0.082 1.022 2.087 1.00 92.50 123 ILE A C 1
ATOM 930 O O . ILE A 1 123 ? -0.014 -0.137 1.704 1.00 92.50 123 ILE A O 1
ATOM 934 N N . ALA A 1 124 ? 1.170 1.756 1.865 1.00 91.69 124 ALA A N 1
ATOM 935 C CA . ALA A 1 124 ? 2.385 1.223 1.255 1.00 91.69 124 ALA A CA 1
ATOM 936 C C . ALA A 1 124 ? 3.540 1.219 2.263 1.00 91.69 124 ALA A C 1
ATOM 938 O O . ALA A 1 124 ? 3.738 2.205 2.977 1.00 91.69 124 ALA A O 1
ATOM 939 N N . THR A 1 125 ? 4.331 0.144 2.309 1.00 90.31 125 THR A N 1
ATOM 940 C CA . THR A 1 125 ? 5.562 0.082 3.113 1.00 90.31 125 THR A CA 1
ATOM 941 C C . THR A 1 125 ? 6.797 0.150 2.220 1.00 90.31 125 THR A C 1
ATOM 943 O O . THR A 1 125 ? 6.856 -0.468 1.161 1.00 90.31 125 THR A O 1
ATOM 946 N N . THR A 1 126 ? 7.813 0.900 2.641 1.00 86.06 126 THR A N 1
ATOM 947 C CA . THR A 1 126 ? 9.094 0.974 1.928 1.00 86.06 126 THR A CA 1
ATOM 948 C C . THR A 1 126 ? 10.263 1.054 2.898 1.00 86.06 126 THR A C 1
ATOM 950 O O . THR A 1 126 ? 10.192 1.698 3.949 1.00 86.06 126 THR A O 1
ATOM 953 N N . ASN A 1 127 ? 11.366 0.399 2.544 1.00 83.69 127 ASN A N 1
ATOM 954 C CA . ASN A 1 127 ? 12.635 0.556 3.253 1.00 83.69 127 ASN A CA 1
ATOM 955 C C . ASN A 1 127 ? 13.467 1.737 2.732 1.00 83.69 127 ASN A C 1
ATOM 957 O O . ASN A 1 127 ? 14.437 2.145 3.368 1.00 83.69 127 ASN A O 1
ATOM 961 N N . LEU A 1 128 ? 13.085 2.296 1.583 1.00 74.62 128 LEU A N 1
ATOM 962 C CA . LEU A 1 128 ? 13.828 3.331 0.882 1.00 74.62 128 LEU A CA 1
ATOM 963 C C . LEU A 1 128 ? 13.162 4.691 1.087 1.00 74.62 128 LEU A C 1
ATOM 965 O O . LEU A 1 128 ? 12.256 5.067 0.346 1.00 74.62 128 LEU A O 1
ATOM 969 N N . ILE A 1 129 ? 13.626 5.428 2.096 1.00 62.75 129 ILE A N 1
ATOM 970 C CA . ILE A 1 129 ? 13.081 6.743 2.471 1.00 62.75 129 ILE A CA 1
ATOM 971 C C . ILE A 1 129 ? 13.310 7.783 1.355 1.00 62.75 129 ILE A C 1
ATOM 973 O O . ILE A 1 129 ? 12.420 8.585 1.080 1.00 62.75 129 ILE A O 1
ATOM 977 N N . ASP A 1 130 ? 14.444 7.701 0.649 1.00 63.94 130 ASP A N 1
ATOM 978 C CA . ASP A 1 130 ? 14.925 8.767 -0.249 1.00 63.94 130 ASP A CA 1
ATOM 979 C C . ASP A 1 130 ? 14.901 8.414 -1.748 1.00 63.94 130 ASP A C 1
ATOM 981 O O . ASP A 1 130 ? 15.385 9.185 -2.573 1.00 63.94 130 ASP A O 1
ATOM 985 N N . ARG A 1 131 ? 14.374 7.242 -2.135 1.00 65.81 131 ARG A N 1
ATOM 986 C CA . ARG A 1 131 ? 14.421 6.766 -3.539 1.00 65.81 131 ARG A CA 1
ATOM 987 C C . ARG A 1 131 ? 13.100 6.871 -4.301 1.00 65.81 131 ARG A C 1
ATOM 989 O O . ARG A 1 131 ? 13.057 6.560 -5.489 1.00 65.81 131 ARG A O 1
ATOM 996 N N . MET A 1 132 ? 12.020 7.287 -3.645 1.00 65.25 132 MET A N 1
ATOM 997 C CA . MET A 1 132 ? 10.743 7.507 -4.322 1.00 65.25 132 MET A CA 1
ATOM 998 C C . MET A 1 132 ? 10.714 8.899 -4.956 1.00 65.25 132 MET A C 1
ATOM 1000 O O . MET A 1 132 ? 11.121 9.868 -4.319 1.00 65.25 132 MET A O 1
ATOM 1004 N N . ASP A 1 133 ? 10.214 9.016 -6.186 1.00 66.94 133 ASP A N 1
ATOM 1005 C CA . ASP A 1 133 ? 10.142 10.311 -6.871 1.00 66.94 133 ASP A CA 1
ATOM 1006 C C . ASP A 1 133 ? 9.246 11.308 -6.098 1.00 66.94 133 ASP A C 1
ATOM 1008 O O . ASP A 1 133 ? 8.187 10.905 -5.595 1.00 66.94 133 ASP A O 1
ATOM 1012 N N . PRO A 1 134 ? 9.617 12.601 -5.995 1.00 66.81 134 PRO A N 1
ATOM 1013 C CA . PRO A 1 134 ? 8.831 13.602 -5.275 1.00 66.81 134 PRO A CA 1
ATOM 1014 C C . PRO A 1 134 ? 7.369 13.706 -5.730 1.00 66.81 134 PRO A C 1
ATOM 1016 O O . PRO A 1 134 ? 6.499 13.981 -4.902 1.00 66.81 134 PRO A O 1
ATOM 1019 N N . ALA A 1 135 ? 7.064 13.469 -7.011 1.00 68.06 135 ALA A N 1
ATOM 1020 C CA . ALA A 1 135 ? 5.690 13.484 -7.509 1.00 68.06 135 ALA A CA 1
ATOM 1021 C C . ALA A 1 135 ? 4.872 12.318 -6.943 1.00 68.06 135 ALA A C 1
ATOM 1023 O O . ALA A 1 135 ? 3.723 12.510 -6.552 1.00 68.06 135 ALA A O 1
ATOM 1024 N N . THR A 1 136 ? 5.478 11.133 -6.824 1.00 70.62 136 THR A N 1
ATOM 1025 C CA . THR A 1 136 ? 4.839 9.964 -6.197 1.00 70.62 136 THR A CA 1
ATOM 1026 C C . THR A 1 136 ? 4.627 10.203 -4.701 1.00 70.62 136 THR A C 1
ATOM 1028 O O . THR A 1 136 ? 3.559 9.909 -4.177 1.00 70.62 136 THR A O 1
ATOM 1031 N N . GLN A 1 137 ? 5.601 10.814 -4.014 1.00 71.12 137 GLN A N 1
ATOM 1032 C CA . GLN A 1 137 ? 5.476 11.152 -2.589 1.00 71.12 137 GLN A CA 1
ATOM 1033 C C . GLN A 1 137 ? 4.295 12.087 -2.303 1.00 71.12 137 GLN A C 1
ATOM 1035 O O . GLN A 1 137 ? 3.597 11.894 -1.313 1.00 71.12 137 GLN A O 1
ATOM 1040 N N . ARG A 1 138 ? 4.045 13.073 -3.174 1.00 72.94 138 ARG A N 1
ATOM 1041 C CA . ARG A 1 138 ? 2.948 14.047 -3.023 1.00 72.94 138 ARG A CA 1
ATOM 1042 C C . ARG A 1 138 ? 1.550 13.458 -3.224 1.00 72.94 138 ARG A C 1
ATOM 1044 O O . ARG A 1 138 ? 0.581 14.115 -2.864 1.00 72.94 138 ARG A O 1
ATOM 1051 N N . ARG A 1 139 ? 1.432 12.266 -3.819 1.00 77.44 139 ARG A N 1
ATOM 1052 C CA . ARG A 1 139 ? 0.139 11.588 -4.022 1.00 77.44 139 ARG A CA 1
ATOM 1053 C C . ARG A 1 139 ? -0.352 10.860 -2.773 1.00 77.44 139 ARG A C 1
ATOM 1055 O O . ARG A 1 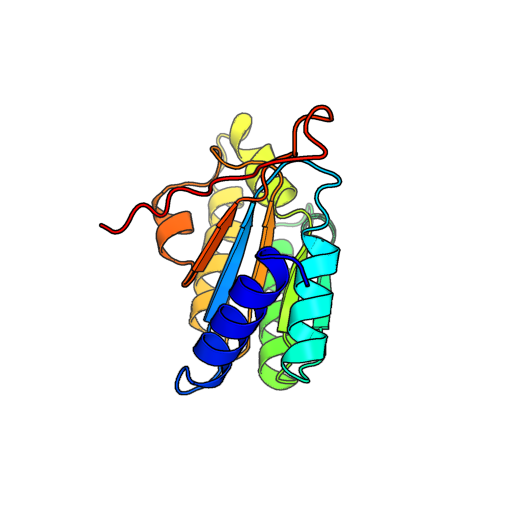139 ? -1.537 10.563 -2.691 1.00 77.44 139 ARG A O 1
ATOM 1062 N N . PHE A 1 140 ? 0.530 10.601 -1.807 1.00 79.88 140 PHE A N 1
ATOM 1063 C CA . PHE A 1 140 ? 0.129 10.028 -0.528 1.00 79.88 140 PHE A CA 1
ATOM 1064 C C . PHE A 1 140 ? -0.475 11.097 0.380 1.00 79.88 140 PHE A C 1
ATOM 1066 O O . PHE A 1 140 ? 0.126 12.152 0.585 1.00 79.88 140 PHE A O 1
ATOM 1073 N N . THR A 1 141 ? -1.641 10.808 0.958 1.00 80.94 141 THR A N 1
ATOM 1074 C CA . THR A 1 141 ? -2.324 11.710 1.897 1.00 80.94 141 THR A CA 1
ATOM 1075 C C . THR A 1 141 ? -1.484 11.931 3.152 1.00 80.94 141 THR A C 1
ATOM 1077 O O . THR A 1 141 ? -1.400 13.044 3.667 1.00 80.94 141 THR A O 1
ATOM 1080 N N . LEU A 1 142 ? -0.863 10.862 3.655 1.00 82.56 142 LEU A N 1
ATOM 1081 C CA . LEU A 1 142 ? -0.079 10.869 4.883 1.00 82.56 142 LEU A CA 1
ATOM 1082 C C . LEU A 1 142 ? 1.226 10.101 4.698 1.00 82.56 142 LEU A C 1
ATOM 1084 O O . LEU A 1 142 ? 1.314 9.133 3.938 1.00 82.56 142 LEU A O 1
ATOM 1088 N N . ARG A 1 143 ? 2.246 10.515 5.447 1.00 82.19 143 ARG A N 1
ATOM 1089 C CA . ARG A 1 143 ? 3.547 9.853 5.470 1.00 82.19 143 ARG A CA 1
ATOM 1090 C C . ARG A 1 143 ? 4.061 9.744 6.892 1.00 82.19 143 ARG A C 1
ATOM 1092 O O . ARG A 1 143 ? 4.123 10.743 7.602 1.00 82.19 143 ARG A O 1
ATOM 1099 N N . ILE A 1 144 ? 4.485 8.541 7.261 1.00 83.38 144 ILE A N 1
ATOM 1100 C CA . ILE A 1 144 ? 5.091 8.246 8.557 1.00 83.38 144 ILE A CA 1
ATOM 1101 C C . ILE A 1 144 ? 6.446 7.594 8.316 1.00 83.38 144 ILE A C 1
ATOM 1103 O O . ILE A 1 144 ? 6.548 6.564 7.647 1.00 83.38 144 ILE A O 1
ATOM 1107 N N . SER A 1 145 ? 7.480 8.200 8.892 1.00 81.69 145 SER A N 1
ATOM 1108 C CA . SER A 1 145 ? 8.843 7.683 8.849 1.00 81.69 145 SER A CA 1
ATOM 1109 C C . SER A 1 145 ? 9.174 6.998 10.173 1.00 81.69 145 SER A C 1
ATOM 1111 O O . SER A 1 145 ? 9.279 7.644 11.212 1.00 81.69 145 SER A O 1
ATOM 1113 N N . PHE A 1 146 ? 9.379 5.687 10.131 1.00 78.50 146 PHE A N 1
ATOM 1114 C CA . PHE A 1 146 ? 9.894 4.893 11.235 1.00 78.50 146 PHE A CA 1
ATOM 1115 C C . PHE A 1 146 ? 11.401 5.085 11.312 1.00 78.50 146 PHE A C 1
ATOM 1117 O O . PHE A 1 146 ? 12.152 4.671 10.425 1.00 78.50 146 PHE A O 1
ATOM 1124 N N . GLN A 1 147 ? 11.854 5.692 12.398 1.00 70.62 147 GLN A N 1
ATOM 1125 C CA . GLN A 1 147 ? 13.270 5.733 12.717 1.00 70.62 147 GLN A CA 1
ATOM 1126 C C . GLN A 1 147 ? 13.641 4.438 13.438 1.00 70.62 147 GLN A C 1
ATOM 1128 O O . GLN A 1 147 ? 12.921 3.976 14.325 1.00 70.62 147 GLN A O 1
ATOM 1133 N N . SER A 1 148 ? 14.774 3.838 13.064 1.00 55.34 148 SER A N 1
ATOM 1134 C CA . SER A 1 148 ? 15.392 2.856 13.950 1.00 55.34 148 SER A CA 1
ATOM 1135 C C . SER A 1 148 ? 15.783 3.615 15.208 1.00 55.34 148 SER A C 1
ATOM 1137 O O . SER A 1 148 ? 16.683 4.450 15.150 1.00 55.34 148 SER A O 1
ATOM 1139 N N . LEU A 1 149 ? 15.125 3.335 16.335 1.00 47.09 149 LEU A N 1
ATOM 1140 C CA . LEU A 1 149 ? 15.659 3.745 17.628 1.00 47.09 149 LEU A CA 1
ATOM 1141 C C . LEU A 1 149 ? 17.110 3.245 17.681 1.00 47.09 149 LEU A C 1
ATOM 1143 O O . LEU A 1 149 ? 17.337 2.044 17.472 1.00 47.09 149 LEU A O 1
ATOM 1147 N N . PRO A 1 150 ? 18.115 4.113 17.895 1.00 41.88 150 PRO A N 1
ATOM 1148 C CA . PRO A 1 150 ? 19.429 3.609 18.236 1.00 41.88 150 PRO A CA 1
ATOM 1149 C C . PRO A 1 150 ? 19.245 2.721 19.469 1.00 41.88 150 PRO A C 1
ATOM 1151 O O . PRO A 1 150 ? 18.547 3.090 20.413 1.00 41.88 150 PRO A O 1
ATOM 1154 N N . ARG A 1 151 ? 19.858 1.530 19.480 1.00 44.09 151 ARG A N 1
ATOM 1155 C CA . ARG A 1 151 ? 19.805 0.591 20.621 1.00 44.09 151 ARG A CA 1
ATOM 1156 C C . ARG A 1 151 ? 20.318 1.190 21.947 1.00 44.09 151 ARG A C 1
ATOM 1158 O O . ARG A 1 151 ? 20.296 0.508 22.965 1.00 44.09 151 ARG A O 1
ATOM 1165 N N . GLN A 1 152 ? 20.741 2.452 21.963 1.00 42.22 152 GLN A N 1
ATOM 1166 C CA . GLN A 1 152 ? 20.943 3.249 23.161 1.00 42.22 152 GLN A CA 1
ATOM 1167 C C . GLN A 1 152 ? 19.919 4.382 23.234 1.00 42.22 152 GLN A C 1
ATOM 1169 O O . GLN A 1 152 ? 20.202 5.482 22.779 1.00 42.22 152 GLN A O 1
ATOM 1174 N N . GLN A 1 153 ? 18.750 4.109 23.811 1.00 42.81 153 GLN A N 1
ATOM 1175 C CA . GLN A 1 153 ? 18.061 5.010 24.746 1.00 42.81 153 GLN A CA 1
ATOM 1176 C C . GLN A 1 153 ? 16.763 4.345 25.220 1.00 42.81 153 GLN A C 1
ATOM 1178 O O . GLN A 1 153 ? 15.656 4.625 24.768 1.00 42.81 153 GLN A O 1
ATOM 1183 N N . ALA A 1 154 ? 16.916 3.459 26.205 1.00 40.12 154 ALA A N 1
ATOM 1184 C CA . ALA A 1 154 ? 15.920 3.351 27.258 1.00 40.12 154 ALA A CA 1
ATOM 1185 C C . ALA A 1 154 ? 15.943 4.682 28.032 1.00 40.12 154 ALA A C 1
ATOM 1187 O O . ALA A 1 154 ? 16.706 4.845 28.978 1.00 40.12 154 ALA A O 1
ATOM 1188 N N . GLY A 1 155 ? 15.172 5.660 27.560 1.00 38.56 155 GLY A N 1
ATOM 1189 C CA . GLY A 1 155 ? 15.031 6.965 28.199 1.00 38.56 155 GLY A CA 1
ATOM 1190 C C . GLY A 1 155 ? 15.179 8.111 27.208 1.00 38.56 155 GLY A C 1
ATOM 1191 O O . GLY A 1 155 ? 16.260 8.333 26.684 1.00 38.56 155 GLY A O 1
ATOM 1192 N N . HIS A 1 156 ? 14.093 8.869 27.047 1.00 45.59 156 HIS A N 1
ATOM 1193 C CA . HIS A 1 156 ? 13.997 10.139 26.320 1.00 45.59 156 HIS A CA 1
ATOM 1194 C C . HIS A 1 156 ? 13.962 10.065 24.780 1.00 45.59 156 HIS A C 1
ATOM 1196 O O . HIS A 1 156 ? 14.984 10.041 24.110 1.00 45.59 156 HIS A O 1
ATOM 1202 N N . CYS A 1 157 ? 12.759 10.160 24.202 1.00 35.69 157 CYS A N 1
ATOM 1203 C CA . CYS A 1 157 ? 12.576 10.539 22.798 1.00 35.69 157 CYS A CA 1
ATOM 1204 C C . CYS A 1 157 ? 11.765 11.839 22.724 1.00 35.69 157 CYS A C 1
ATOM 1206 O O . CYS A 1 157 ? 10.589 11.862 23.076 1.00 35.69 157 CYS A O 1
ATOM 1208 N N . SER A 1 158 ? 12.416 12.909 22.262 1.00 37.91 158 SER A N 1
ATOM 1209 C CA . SER A 1 158 ? 11.791 14.148 21.790 1.00 37.91 158 SER A CA 1
ATOM 1210 C C . SER A 1 158 ? 11.589 14.027 20.278 1.00 37.91 158 SER A C 1
ATOM 1212 O O . SER A 1 158 ? 12.536 13.693 19.566 1.00 37.91 158 SER A O 1
ATOM 1214 N N . CYS A 1 159 ? 10.368 14.258 19.791 1.00 31.56 159 CYS A N 1
ATOM 1215 C CA . CYS A 1 159 ? 10.031 14.227 18.369 1.00 31.56 159 CYS A CA 1
ATOM 1216 C C . CYS A 1 159 ? 9.697 15.648 17.899 1.00 31.56 159 CYS A C 1
ATOM 1218 O O . CYS A 1 159 ? 8.765 16.270 18.407 1.00 31.56 159 CYS A O 1
ATOM 1220 N N . ALA A 1 160 ? 10.468 16.163 16.939 1.00 32.81 160 ALA A N 1
ATOM 1221 C CA . ALA A 1 160 ? 10.220 17.448 16.297 1.00 32.81 160 ALA A CA 1
ATOM 1222 C C . ALA A 1 160 ? 9.192 17.280 15.169 1.00 32.81 160 ALA A C 1
ATOM 1224 O O . ALA A 1 160 ? 9.401 16.507 14.234 1.00 32.81 160 ALA A O 1
ATOM 1225 N N . ILE A 1 161 ? 8.090 18.020 15.266 1.00 31.92 161 ILE A N 1
ATOM 1226 C CA . ILE A 1 161 ? 7.044 18.112 14.249 1.00 31.92 161 ILE A CA 1
ATOM 1227 C C . ILE A 1 161 ? 7.399 19.318 13.371 1.00 31.92 161 ILE A C 1
ATOM 1229 O O . ILE A 1 161 ? 7.382 20.454 13.839 1.00 31.92 161 ILE A O 1
ATOM 1233 N N . SER A 1 162 ? 7.772 19.081 12.114 1.00 30.70 162 SER A N 1
ATOM 1234 C CA . SER A 1 162 ? 7.899 20.145 11.115 1.00 30.70 162 SER A CA 1
ATOM 1235 C C . SER A 1 162 ? 6.520 20.389 10.509 1.00 30.70 162 SER A C 1
ATOM 1237 O O . SER A 1 162 ? 6.042 19.607 9.690 1.00 30.70 162 SER A O 1
ATOM 1239 N N . THR A 1 163 ? 5.879 21.464 10.957 1.00 32.66 163 THR A N 1
ATOM 1240 C CA . THR A 1 163 ? 4.703 22.059 10.317 1.00 32.66 163 THR A CA 1
ATOM 1241 C C . THR A 1 163 ? 5.208 23.066 9.286 1.00 32.66 163 THR A C 1
ATOM 1243 O O . THR A 1 163 ? 5.936 23.990 9.650 1.00 32.66 163 THR A O 1
ATOM 1246 N N . GLY A 1 164 ? 4.870 22.856 8.016 1.00 31.36 164 GLY A N 1
ATOM 1247 C CA . GLY A 1 164 ? 4.958 23.864 6.958 1.00 31.36 164 GLY A CA 1
ATOM 1248 C C . GLY A 1 164 ? 3.565 24.346 6.600 1.00 31.36 164 GLY A C 1
ATOM 1249 O O . GLY A 1 164 ? 2.638 23.507 6.690 1.00 31.36 164 GLY A O 1
#

Sequence (164 aa):
MSHADTDLEALAQRLSCAPEHGWSLLLSGPSGTGKSAYARHLGARLAIDVEAVRARDLLSPYVGETEARISAAFRRCGEAGTLLLLDEADSFLFDRQGATLSWESGMVNEMLRSMEALRAPFIATTNLIDRMDPATQRRFTLRISFQSLPRQQAGHCSCAISTG

Solvent-accessible surface area (backbone atoms only — not comparable to full-atom values): 9546 Å² total; per-residue (Å²): 134,59,75,69,56,58,53,48,51,53,48,50,55,55,59,71,67,46,90,75,48,53,49,33,36,38,37,28,25,53,84,91,69,48,58,74,57,50,55,51,51,50,25,61,73,70,74,34,57,68,48,77,43,50,37,67,77,37,60,53,96,49,90,66,49,26,39,50,44,47,49,49,52,44,49,52,23,36,74,69,58,21,30,36,32,36,35,55,42,36,62,75,48,57,55,63,81,77,58,93,56,77,64,65,57,50,43,55,50,44,48,55,54,38,58,73,69,28,57,18,38,35,37,39,30,25,59,55,76,84,70,63,56,71,73,64,60,69,70,37,75,41,76,47,76,49,72,74,73,62,97,81,56,98,65,89,84,87,82,87,81,87,83,129

Nearest PDB structures (foldseek):
  7mhs-assembly1_E  TM=7.910E-01  e=5.179E-10  Homo sapiens
  5eqt-assembly1_A  TM=7.657E-01  e=2.540E-09  Pyrococcus horikoshii
  2dhr-assembly1_D  TM=8.130E-01  e=6.594E-09  Thermus thermophilus
  7zbh-assembly1_F  TM=8.045E-01  e=1.097E-08  Borreliella burgdorferi B31
  4l16-assembly1_A  TM=7.273E-01  e=4.502E-09  Caenorhabditis elegans

Foldseek 3Di:
DDPVVVVLVVVLVVVLPPPFAQAEEEEEAAPPLCQVVSLCVSCVVNVFAEDEDELVVLDDPDQPSSLVSLLVQLVVCQVVQHEYEYEACCVLQVCVVPDPDPRSVVNLVSNLVSSVVRRHHYYYYYHDPPRDDPVSVVSHPYYDYRYDDDPPDPDDDDDDDDDD